Protein AF-A7I657-F1 (afdb_monomer_lite)

pLDDT: mean 75.42, std 20.78, range [32.53, 94.25]

Sequence (132 aa):
MRRIYLKYFDSAHLSSGENSYRYSHIVCPSIFMGMKTLAFQRDTAKNRVTVACAMGSVSVYSSCAYCRHCQAIKVGERFLPSPQIQALRNLRHQGAADETLMTAGMMFNALVRDGSAVECDDDTSQGFEKLY

Structure (mmCIF, N/CA/C/O backbone):
data_AF-A7I657-F1
#
_entry.id   AF-A7I657-F1
#
loop_
_atom_site.group_PDB
_atom_site.id
_atom_site.type_symbol
_atom_site.label_atom_id
_atom_site.label_alt_id
_atom_site.label_comp_id
_atom_site.label_asym_id
_atom_site.label_entity_id
_atom_site.label_seq_id
_atom_site.pdbx_PDB_ins_code
_atom_site.Cartn_x
_atom_site.Cartn_y
_atom_site.Cartn_z
_atom_site.occupancy
_atom_site.B_iso_or_equiv
_atom_site.auth_seq_id
_atom_site.auth_comp_id
_atom_site.auth_asym_id
_atom_site.auth_atom_id
_atom_site.pdbx_PDB_model_num
ATOM 1 N N . MET A 1 1 ? -47.206 -47.347 13.650 1.00 42.78 1 MET A N 1
ATOM 2 C CA . MET A 1 1 ? -45.849 -47.625 14.169 1.00 42.78 1 MET A CA 1
ATOM 3 C C . MET A 1 1 ? -45.313 -46.357 14.819 1.00 42.78 1 MET A C 1
ATOM 5 O O . MET A 1 1 ? -45.334 -45.313 14.186 1.00 42.78 1 MET A O 1
ATOM 9 N N . ARG A 1 2 ? -44.960 -46.433 16.107 1.00 38.53 2 ARG A N 1
ATOM 10 C CA . ARG A 1 2 ? -44.460 -45.334 16.950 1.00 38.53 2 ARG A CA 1
ATOM 11 C C . ARG A 1 2 ? -42.932 -45.266 16.860 1.00 38.53 2 ARG A C 1
ATOM 13 O O . ARG A 1 2 ? -42.303 -46.309 16.998 1.00 38.53 2 ARG A O 1
ATOM 20 N N . ARG A 1 3 ? -42.350 -44.066 16.787 1.00 42.06 3 ARG A N 1
ATOM 21 C CA . ARG A 1 3 ? -41.098 -43.741 17.493 1.00 42.06 3 ARG A CA 1
ATOM 22 C C . ARG A 1 3 ? -41.060 -42.247 17.822 1.00 42.06 3 ARG A C 1
ATOM 24 O O . ARG A 1 3 ? -41.074 -41.394 16.947 1.00 42.06 3 ARG A O 1
ATOM 31 N N . ILE A 1 4 ? -41.093 -42.008 19.125 1.00 46.38 4 ILE A N 1
ATOM 32 C CA . ILE A 1 4 ? -40.861 -40.775 19.880 1.00 46.38 4 ILE A CA 1
ATOM 33 C C . ILE A 1 4 ? -39.383 -40.799 20.287 1.00 46.38 4 ILE A C 1
ATOM 35 O O . ILE A 1 4 ? -38.946 -41.893 20.606 1.00 46.38 4 ILE A O 1
ATOM 39 N N . TYR A 1 5 ? -38.674 -39.663 20.320 1.00 42.72 5 TYR A N 1
ATOM 40 C CA . TYR A 1 5 ? -37.677 -39.239 21.338 1.00 42.72 5 TYR A CA 1
ATOM 41 C C . TYR A 1 5 ? -37.343 -37.760 21.026 1.00 42.72 5 TYR A C 1
ATOM 43 O O . TYR A 1 5 ? -36.925 -37.455 19.918 1.00 42.72 5 TYR A O 1
ATOM 51 N N . LEU A 1 6 ? -37.850 -36.784 21.785 1.00 41.28 6 LEU A N 1
ATOM 52 C CA . LEU A 1 6 ? -37.401 -36.246 23.084 1.00 41.28 6 LEU A CA 1
ATOM 53 C C . LEU A 1 6 ? -36.304 -35.168 22.976 1.00 41.28 6 LEU A C 1
ATOM 55 O O . LEU A 1 6 ? -35.221 -35.378 22.450 1.00 41.28 6 LEU A O 1
ATOM 59 N N . LYS A 1 7 ? -36.695 -34.011 23.520 1.00 39.44 7 LYS A N 1
ATOM 60 C CA . LYS A 1 7 ? -36.006 -32.747 23.789 1.00 39.44 7 LYS A CA 1
ATOM 61 C C . LYS A 1 7 ? -34.588 -32.898 24.354 1.00 39.44 7 LYS A C 1
ATOM 63 O O . LYS A 1 7 ? -34.385 -33.731 25.228 1.00 39.44 7 LYS A O 1
ATOM 68 N N . TYR A 1 8 ? -33.712 -31.950 24.021 1.00 39.59 8 TYR A N 1
ATOM 69 C CA . TYR A 1 8 ? -32.773 -31.393 24.998 1.00 39.59 8 TYR A CA 1
ATOM 70 C C . TYR A 1 8 ? -32.730 -29.868 24.867 1.00 39.59 8 TYR A C 1
ATOM 72 O O . TYR A 1 8 ? -32.376 -29.312 23.832 1.00 39.59 8 TYR A O 1
ATOM 80 N N . PHE A 1 9 ? -33.199 -29.233 25.933 1.00 37.44 9 PHE A N 1
ATOM 81 C CA . PHE A 1 9 ? -33.080 -27.824 26.266 1.00 37.44 9 PHE A CA 1
ATOM 82 C C . PHE A 1 9 ? -32.009 -27.823 27.354 1.00 37.44 9 PHE A C 1
ATOM 84 O O . PHE A 1 9 ? -32.196 -28.536 28.339 1.00 37.44 9 PHE A O 1
ATOM 91 N N . ASP A 1 10 ? -30.919 -27.081 27.198 1.00 37.94 10 ASP A N 1
ATOM 92 C CA . ASP A 1 10 ? -30.148 -26.689 28.370 1.00 37.94 10 ASP A CA 1
ATOM 93 C C . ASP A 1 10 ? -29.684 -25.246 28.244 1.00 37.94 10 ASP A C 1
ATOM 95 O O . ASP A 1 10 ? -29.274 -24.765 27.185 1.00 37.94 10 ASP A O 1
ATOM 99 N N . SER A 1 11 ? -29.878 -24.565 29.357 1.00 37.78 11 SER A N 1
ATOM 100 C CA . SER A 1 11 ? -29.778 -23.139 29.560 1.00 37.78 11 SER A CA 1
ATOM 101 C C . SER A 1 11 ? -28.401 -22.843 30.130 1.00 37.78 11 SER A C 1
ATOM 103 O O . SER A 1 11 ? -28.003 -23.446 31.119 1.00 37.78 11 SER A O 1
ATOM 105 N N . ALA A 1 12 ? -27.709 -21.840 29.601 1.00 41.59 12 ALA A N 1
ATOM 106 C CA . ALA A 1 12 ? -26.633 -21.184 30.334 1.00 41.59 12 ALA A CA 1
ATOM 107 C C . ALA A 1 12 ? -26.865 -19.674 30.288 1.00 41.59 12 ALA A C 1
ATOM 109 O O . ALA A 1 12 ? -26.375 -18.957 29.421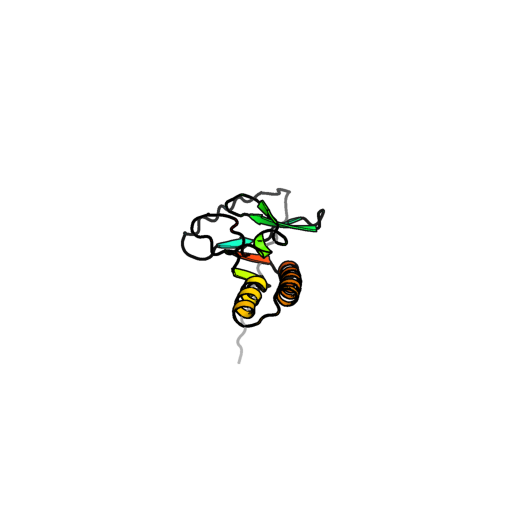 1.00 41.59 12 ALA A O 1
ATOM 110 N N . HIS A 1 13 ? 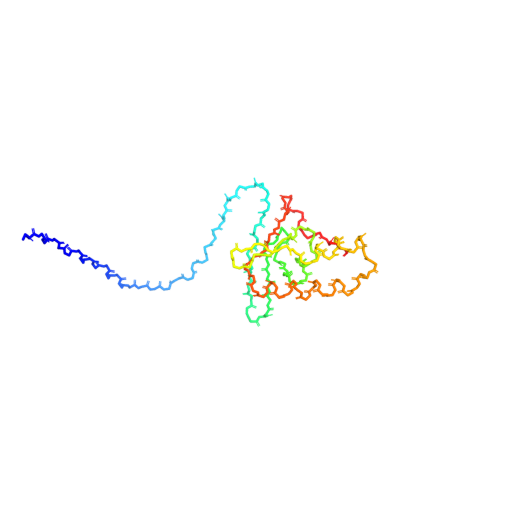-27.673 -19.212 31.240 1.00 35.91 13 HIS A N 1
ATOM 111 C CA . HIS A 1 13 ? -27.663 -17.835 31.706 1.00 35.91 13 HIS A CA 1
ATOM 112 C C . HIS A 1 13 ? -26.430 -17.681 32.604 1.00 35.91 13 HIS A C 1
ATOM 114 O O . HIS A 1 13 ? -26.372 -18.307 33.659 1.00 35.91 13 HIS A O 1
ATOM 120 N N . LEU A 1 14 ? -25.472 -16.837 32.223 1.00 38.41 14 LEU A N 1
ATOM 121 C CA . LEU A 1 14 ? -24.564 -16.205 33.178 1.00 38.41 14 LEU A CA 1
ATOM 122 C C . LEU A 1 14 ? -24.489 -14.714 32.841 1.00 38.41 14 LEU A C 1
ATOM 124 O O . LEU A 1 14 ? -23.737 -14.256 31.986 1.00 38.41 14 LEU A O 1
ATOM 128 N N . SER A 1 15 ? -25.366 -13.966 33.498 1.00 38.19 15 SER A N 1
ATOM 129 C CA . SER A 1 15 ? -25.232 -12.535 33.720 1.00 38.19 15 SER A CA 1
ATOM 130 C C . SER A 1 15 ? -24.104 -12.289 34.715 1.00 38.19 15 SER A C 1
ATOM 132 O O . SER A 1 15 ? -24.136 -12.916 35.768 1.00 38.19 15 SER A O 1
ATOM 134 N N . SER A 1 16 ? -23.203 -11.349 34.418 1.00 38.88 16 SER A N 1
ATOM 135 C CA . SER A 1 16 ? -22.758 -10.262 35.314 1.00 38.88 16 SER A CA 1
ATOM 136 C C . SER A 1 16 ? -21.306 -9.865 35.045 1.00 38.88 16 SER A C 1
ATOM 138 O O . SER A 1 16 ? -20.417 -10.705 35.124 1.00 38.88 16 SER A O 1
ATOM 140 N N . GLY A 1 17 ? -21.080 -8.561 34.880 1.00 32.53 17 GLY A N 1
ATOM 141 C CA . GLY A 1 17 ? -19.928 -7.923 35.514 1.00 32.53 17 GLY A CA 1
ATOM 142 C C . GLY A 1 17 ? -18.819 -7.406 34.597 1.00 32.53 17 GLY A C 1
ATOM 143 O O . GLY A 1 17 ? -17.948 -8.152 34.182 1.00 32.53 17 GLY A O 1
ATOM 144 N N . GLU A 1 18 ? -18.839 -6.085 34.404 1.00 37.69 18 GLU A N 1
ATOM 145 C CA . GLU A 1 18 ? -17.678 -5.194 34.567 1.00 37.69 18 GLU A CA 1
ATOM 146 C C . GLU A 1 18 ? -16.550 -5.184 33.511 1.00 37.69 18 GLU A C 1
ATOM 148 O O . GLU A 1 18 ? -15.693 -6.055 33.420 1.00 37.69 18 GLU A O 1
ATOM 153 N N . ASN A 1 19 ? -16.519 -4.066 32.770 1.00 40.50 19 ASN A N 1
ATOM 154 C CA . ASN A 1 19 ? -15.337 -3.270 32.418 1.00 40.50 19 ASN A CA 1
ATOM 155 C C . ASN A 1 19 ? -13.961 -3.948 32.528 1.00 40.50 19 ASN A C 1
ATOM 157 O O . ASN A 1 19 ? -13.375 -3.994 33.606 1.00 40.50 19 ASN A O 1
ATOM 161 N N . SER A 1 20 ? -13.321 -4.207 31.387 1.00 35.22 20 SER A N 1
ATOM 162 C CA . SER A 1 20 ? -11.919 -3.810 31.222 1.00 35.22 20 SER A CA 1
ATOM 163 C C . SER A 1 20 ? -11.512 -3.873 29.756 1.00 35.22 20 SER A C 1
ATOM 165 O O . SER A 1 20 ? -11.478 -4.940 29.146 1.00 35.22 20 SER A O 1
ATOM 167 N N . TYR A 1 21 ? -11.157 -2.716 29.204 1.00 43.03 21 TYR A N 1
ATOM 168 C CA . TYR A 1 21 ? -10.351 -2.591 27.998 1.00 43.03 21 TYR A CA 1
ATOM 169 C C . TYR A 1 21 ? -8.998 -3.276 28.238 1.00 43.03 21 TYR A C 1
ATOM 171 O O . TYR A 1 21 ? -8.017 -2.635 28.609 1.00 43.03 21 TYR A O 1
ATOM 179 N N . ARG A 1 22 ? -8.929 -4.597 28.059 1.00 37.34 22 ARG A N 1
ATOM 180 C CA . ARG A 1 22 ? -7.663 -5.327 28.066 1.00 37.34 22 ARG A CA 1
ATOM 181 C C . ARG A 1 22 ? -7.078 -5.326 26.668 1.00 37.34 22 ARG A C 1
ATOM 183 O O . ARG A 1 22 ? -7.351 -6.191 25.838 1.00 37.34 22 ARG A O 1
ATOM 190 N N . TYR A 1 23 ? -6.251 -4.304 26.480 1.00 46.62 23 TYR A N 1
ATOM 191 C CA . TYR A 1 23 ? -5.077 -4.249 25.623 1.00 46.62 23 TYR A CA 1
ATOM 192 C C . TYR A 1 23 ? -4.395 -5.625 25.574 1.00 46.62 23 TYR A C 1
ATOM 194 O O . TYR A 1 23 ? -3.536 -5.965 26.386 1.00 46.62 23 TYR A O 1
ATOM 202 N N . SER A 1 24 ? -4.856 -6.469 24.658 1.00 41.72 24 SER A N 1
ATOM 203 C CA . SER A 1 24 ? -4.285 -7.786 24.447 1.00 41.72 24 SER A CA 1
ATOM 204 C C . SER A 1 24 ? -3.119 -7.583 23.497 1.00 41.72 24 SER A C 1
ATOM 206 O O . SER A 1 24 ? -3.279 -7.589 22.279 1.00 41.72 24 SER A O 1
ATOM 208 N N . HIS A 1 25 ? -1.941 -7.362 24.083 1.00 41.00 25 HIS A N 1
ATOM 209 C CA . HIS A 1 25 ? -0.663 -7.698 23.470 1.00 41.00 25 HIS A CA 1
ATOM 210 C C . HIS A 1 25 ? -0.664 -9.196 23.140 1.00 41.00 25 HIS A C 1
ATOM 212 O O . HIS A 1 25 ? -0.036 -10.006 23.814 1.00 41.00 25 HIS A O 1
ATOM 218 N N . ILE A 1 26 ? -1.385 -9.577 22.090 1.00 46.12 26 ILE A N 1
ATOM 219 C CA . ILE A 1 26 ? -1.123 -10.815 21.376 1.00 46.12 26 ILE A CA 1
ATOM 220 C C . ILE A 1 26 ? 0.050 -10.465 20.472 1.00 46.12 26 ILE A C 1
ATOM 222 O O . ILE A 1 26 ? -0.098 -10.093 19.309 1.00 46.12 26 ILE A O 1
ATOM 226 N N . VAL A 1 27 ? 1.240 -10.513 21.068 1.00 46.19 27 VAL A N 1
ATOM 227 C CA . VAL A 1 27 ? 2.462 -10.788 20.325 1.00 46.19 27 VAL A CA 1
ATOM 228 C C . VAL A 1 27 ? 2.202 -12.141 19.683 1.00 46.19 27 VAL A C 1
ATOM 230 O O . VAL A 1 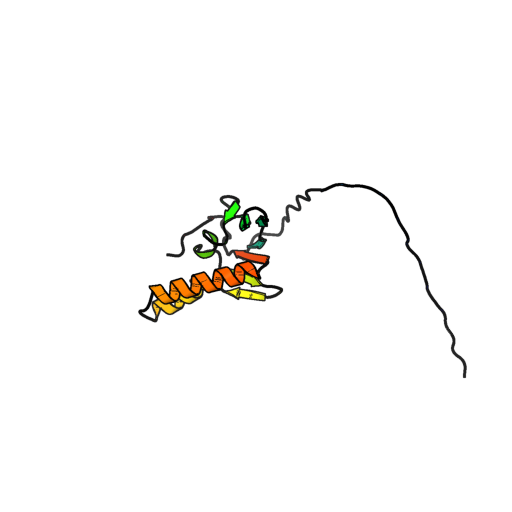27 ? 2.282 -13.161 20.353 1.00 46.19 27 VAL A O 1
ATOM 233 N N . CYS A 1 28 ? 1.757 -12.134 18.430 1.00 39.72 28 CYS A N 1
ATOM 234 C CA . CYS A 1 28 ? 1.605 -13.335 17.632 1.00 39.72 28 CYS A CA 1
ATOM 235 C C . CYS A 1 28 ? 3.030 -13.759 17.248 1.00 39.72 28 CYS A C 1
ATOM 237 O O . CYS A 1 28 ? 3.615 -13.128 16.363 1.00 39.72 28 CYS A O 1
ATOM 239 N N . PRO A 1 29 ? 3.646 -14.757 17.909 1.00 49.22 29 PRO A N 1
ATOM 240 C CA . PRO A 1 29 ? 4.973 -15.222 17.559 1.00 49.22 29 PRO A CA 1
ATOM 241 C C . PRO A 1 29 ? 4.767 -16.305 16.499 1.00 49.22 29 PRO A C 1
ATOM 243 O O . PRO A 1 29 ? 4.951 -17.490 16.751 1.00 49.22 29 PRO A O 1
ATOM 246 N N . SER A 1 30 ? 4.281 -15.899 15.329 1.00 44.84 30 SER A N 1
ATOM 247 C CA . SER A 1 30 ? 4.077 -16.797 14.195 1.00 44.84 30 SER A CA 1
ATOM 248 C C . SER A 1 30 ? 5.209 -16.564 13.206 1.00 44.84 30 SER A C 1
ATOM 250 O O . SER A 1 30 ? 5.116 -15.711 12.335 1.00 44.84 30 SER A O 1
ATOM 252 N N . ILE A 1 31 ? 6.315 -17.264 13.456 1.00 44.78 31 ILE A N 1
ATOM 253 C CA . ILE A 1 31 ? 7.137 -17.956 12.457 1.00 44.78 31 ILE A CA 1
ATOM 254 C C . ILE A 1 31 ? 7.422 -17.141 11.177 1.00 44.78 31 ILE A C 1
ATOM 256 O O . ILE A 1 31 ? 6.631 -17.081 10.242 1.00 44.78 31 ILE A O 1
ATOM 260 N N . PHE A 1 32 ? 8.622 -16.558 11.156 1.00 51.72 32 PHE A N 1
ATOM 261 C CA . PHE A 1 32 ? 9.338 -16.078 9.974 1.00 51.72 32 PHE A CA 1
ATOM 262 C C . PHE A 1 32 ? 9.322 -17.125 8.844 1.00 51.72 32 PHE A C 1
ATOM 264 O O . PHE A 1 32 ? 9.861 -18.212 9.038 1.00 51.72 32 PHE A O 1
ATOM 271 N N . MET A 1 33 ? 8.725 -16.785 7.698 1.00 49.03 33 MET A N 1
ATOM 272 C CA . MET A 1 33 ? 9.293 -16.785 6.333 1.00 49.03 33 MET A CA 1
ATOM 273 C C . MET A 1 33 ? 8.142 -16.526 5.340 1.00 49.03 33 MET A C 1
ATOM 275 O O . MET A 1 33 ? 7.253 -17.365 5.218 1.00 49.03 33 MET A O 1
ATOM 279 N N . GLY A 1 34 ? 8.165 -15.394 4.628 1.00 58.16 34 GLY A N 1
ATOM 280 C CA . GLY A 1 34 ? 7.226 -15.079 3.550 1.00 58.16 34 GLY A CA 1
ATOM 281 C C . GLY A 1 34 ? 5.970 -14.333 4.007 1.00 58.16 34 GLY A C 1
ATOM 282 O O . GLY A 1 34 ? 5.147 -14.856 4.752 1.00 58.16 34 GLY A O 1
ATOM 283 N N . MET A 1 35 ? 5.820 -13.106 3.507 1.00 63.03 35 MET A N 1
ATOM 284 C CA . MET A 1 35 ? 4.603 -12.281 3.512 1.00 63.03 35 MET A CA 1
ATOM 285 C C . MET A 1 35 ? 3.914 -12.058 4.875 1.00 63.03 35 MET A C 1
ATOM 287 O O . MET A 1 35 ? 3.022 -12.783 5.316 1.00 63.03 35 MET A O 1
ATOM 291 N N . LYS A 1 36 ? 4.246 -10.937 5.524 1.00 80.06 36 LYS A N 1
ATOM 292 C CA . LYS A 1 36 ? 3.558 -10.441 6.723 1.00 80.06 36 LYS A CA 1
ATOM 293 C C . LYS A 1 36 ? 2.287 -9.691 6.333 1.00 80.06 36 LYS A C 1
ATOM 295 O O . LYS A 1 36 ? 2.332 -8.676 5.642 1.00 80.06 36 LYS A O 1
ATOM 300 N N . THR A 1 37 ? 1.142 -10.136 6.845 1.00 88.88 37 THR A N 1
ATOM 301 C CA . THR A 1 37 ? -0.107 -9.366 6.752 1.00 88.88 37 THR A CA 1
ATOM 302 C C . THR A 1 37 ? -0.147 -8.310 7.858 1.00 88.88 37 THR A C 1
ATOM 304 O O . THR A 1 37 ? -0.243 -8.637 9.040 1.00 88.88 37 THR A O 1
ATOM 307 N N . LEU A 1 38 ? -0.086 -7.032 7.484 1.00 90.69 38 LEU A N 1
ATOM 308 C CA . LEU A 1 38 ? -0.124 -5.893 8.398 1.00 90.69 38 LEU A CA 1
ATOM 309 C C . LEU A 1 38 ? -1.555 -5.349 8.495 1.00 90.69 38 LEU A C 1
ATOM 311 O O . LEU A 1 38 ? -2.088 -4.790 7.535 1.00 90.69 38 LEU A O 1
ATOM 315 N N . ALA A 1 39 ? -2.184 -5.506 9.660 1.00 91.31 39 ALA A N 1
ATOM 316 C CA . ALA A 1 39 ? -3.551 -5.045 9.896 1.00 91.31 39 ALA A CA 1
ATOM 317 C C . ALA A 1 39 ? -3.654 -3.511 9.918 1.00 91.31 39 ALA A C 1
ATOM 319 O O . ALA A 1 39 ? -2.794 -2.819 10.471 1.00 91.31 39 ALA A O 1
ATOM 320 N N . PHE A 1 40 ?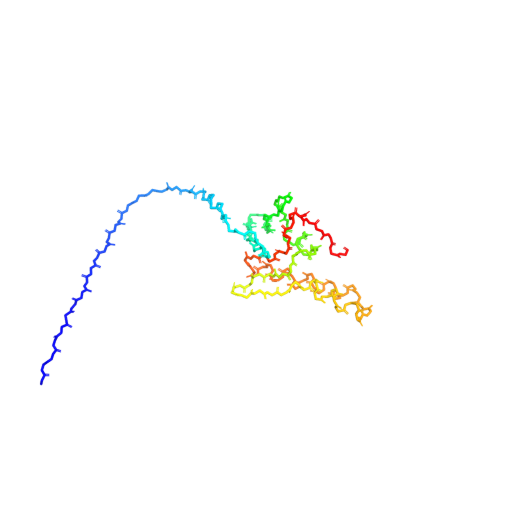 -4.738 -2.980 9.351 1.00 93.06 40 PHE A N 1
ATOM 321 C CA . PHE A 1 40 ? -5.018 -1.549 9.350 1.00 93.06 40 PHE A CA 1
ATOM 322 C C . PHE A 1 40 ? -5.474 -1.069 10.724 1.00 93.06 40 PHE A C 1
ATOM 324 O O . PHE A 1 40 ? -6.478 -1.516 11.272 1.00 93.06 40 PHE A O 1
ATOM 331 N N . GLN A 1 41 ? -4.765 -0.076 11.243 1.00 92.44 41 GLN A N 1
ATOM 332 C CA . GLN A 1 41 ? -5.175 0.722 12.385 1.00 92.44 41 GLN A CA 1
ATOM 333 C C . GLN A 1 41 ? -5.873 1.971 11.852 1.00 92.44 41 GLN A C 1
ATOM 335 O O . GLN A 1 41 ? -5.246 2.836 11.240 1.00 92.44 41 GLN A O 1
ATOM 340 N N . ARG A 1 42 ? -7.191 2.041 12.036 1.00 90.56 42 ARG A N 1
ATOM 341 C CA . ARG A 1 42 ? -8.002 3.180 11.600 1.00 90.56 42 ARG A CA 1
ATOM 342 C C . ARG A 1 42 ? -8.214 4.127 12.771 1.00 90.56 42 ARG A C 1
ATOM 344 O O . ARG A 1 42 ? -8.814 3.749 13.771 1.00 90.56 42 ARG A O 1
ATOM 351 N N . ASP A 1 43 ? -7.754 5.358 12.618 1.00 88.31 43 ASP A N 1
ATOM 352 C CA . ASP A 1 43 ? -8.118 6.473 13.482 1.00 88.31 43 ASP A CA 1
ATOM 353 C C . ASP A 1 43 ? -9.269 7.228 12.808 1.00 88.31 43 ASP A C 1
ATOM 355 O O . ASP A 1 43 ? -9.067 7.987 11.853 1.00 88.31 43 ASP A O 1
ATOM 359 N N . THR A 1 44 ? -10.493 6.981 13.277 1.00 83.38 44 THR A N 1
ATOM 360 C CA . THR A 1 44 ? -11.711 7.611 12.749 1.00 83.38 44 THR A CA 1
ATOM 361 C C . THR A 1 44 ? -11.795 9.097 13.082 1.00 83.38 44 THR A C 1
ATOM 363 O O . THR A 1 44 ? -12.424 9.837 12.333 1.00 83.38 44 THR A O 1
ATOM 366 N N . ALA A 1 45 ? -11.142 9.559 14.154 1.00 85.19 45 ALA A N 1
ATOM 367 C CA . ALA A 1 45 ? -11.135 10.972 14.526 1.00 85.19 45 ALA A CA 1
ATOM 368 C C . ALA A 1 45 ? -10.252 11.798 13.581 1.00 85.19 45 ALA A C 1
ATOM 370 O O . ALA A 1 45 ? -10.560 12.951 13.289 1.00 85.19 45 ALA A O 1
ATOM 371 N N . LYS A 1 46 ? -9.165 11.201 13.080 1.00 83.62 46 LYS A N 1
ATOM 372 C CA . LYS A 1 46 ? -8.202 11.861 12.180 1.00 83.62 46 LYS A CA 1
ATOM 373 C C . LYS A 1 46 ? -8.300 11.407 10.724 1.00 83.62 46 LYS A C 1
ATOM 375 O O . LYS A 1 46 ? -7.465 11.808 9.917 1.00 83.62 46 LYS A O 1
ATOM 380 N N . ASN A 1 47 ? -9.278 10.557 10.397 1.00 83.69 47 ASN A N 1
ATOM 381 C CA . ASN A 1 47 ? -9.434 9.914 9.088 1.00 83.69 47 ASN A CA 1
ATOM 382 C C . ASN A 1 47 ? -8.111 9.318 8.558 1.00 83.69 47 ASN A C 1
ATOM 384 O O . ASN A 1 47 ? -7.764 9.442 7.381 1.00 83.69 47 ASN A O 1
ATOM 388 N N . ARG A 1 48 ? -7.329 8.709 9.455 1.00 88.38 48 ARG A N 1
ATOM 389 C CA . ARG A 1 48 ? -5.990 8.195 9.156 1.00 88.38 48 ARG A CA 1
ATOM 390 C C . ARG A 1 48 ? -5.999 6.678 9.235 1.00 88.38 48 ARG A C 1
ATOM 392 O O . ARG A 1 48 ? -6.570 6.100 10.154 1.00 88.38 48 ARG A O 1
ATOM 399 N N . VAL A 1 49 ? -5.330 6.038 8.283 1.00 92.50 49 VAL A N 1
ATOM 400 C CA . VAL A 1 49 ? -5.109 4.591 8.295 1.00 92.50 49 VAL A CA 1
ATOM 401 C C . VAL A 1 49 ? -3.612 4.345 8.394 1.00 92.50 49 VAL A C 1
ATOM 403 O O . VAL A 1 49 ? -2.846 4.830 7.557 1.00 92.50 49 VAL A O 1
ATOM 406 N N . THR A 1 50 ? -3.193 3.629 9.431 1.00 92.94 50 THR A N 1
ATOM 407 C CA . THR A 1 50 ? -1.793 3.286 9.680 1.00 92.94 50 THR A CA 1
ATOM 408 C C . THR A 1 50 ? -1.579 1.787 9.783 1.00 92.94 50 THR A C 1
ATOM 410 O O . THR A 1 50 ? -2.508 1.036 10.063 1.00 92.94 50 THR A O 1
ATOM 413 N N . VAL A 1 51 ? -0.343 1.348 9.574 1.00 91.25 51 VAL A N 1
ATOM 414 C CA . VAL A 1 51 ? 0.095 -0.034 9.804 1.00 91.25 51 VAL A CA 1
ATOM 415 C C . VAL A 1 51 ? 1.378 -0.045 10.616 1.00 91.25 51 VAL A C 1
ATOM 417 O O . VAL A 1 51 ? 2.185 0.883 10.528 1.00 91.25 51 VAL A O 1
ATOM 420 N N . ALA A 1 52 ? 1.578 -1.108 11.391 1.00 88.81 52 ALA A N 1
ATOM 421 C CA . ALA A 1 52 ? 2.849 -1.360 12.053 1.00 88.81 52 ALA A CA 1
ATOM 422 C C . ALA A 1 52 ? 3.862 -1.876 11.020 1.00 88.81 52 ALA A C 1
ATOM 424 O O . ALA A 1 52 ? 3.698 -2.965 10.480 1.00 88.81 52 ALA A O 1
ATOM 425 N N . CYS A 1 53 ? 4.890 -1.083 10.738 1.00 85.75 53 CYS A N 1
ATOM 426 C CA . CYS A 1 53 ? 6.019 -1.433 9.881 1.00 85.75 53 CYS A CA 1
ATOM 427 C C . CYS A 1 53 ? 7.295 -1.555 10.734 1.00 85.75 53 CYS A C 1
ATOM 429 O O . CYS A 1 53 ? 7.311 -1.126 11.889 1.00 85.75 53 CYS A O 1
ATOM 431 N N . ALA A 1 54 ? 8.382 -2.097 10.176 1.00 84.50 54 ALA A N 1
ATOM 432 C CA . ALA A 1 54 ? 9.661 -2.243 10.881 1.00 84.50 54 ALA A CA 1
ATOM 433 C C . ALA A 1 54 ? 10.207 -0.906 11.429 1.00 84.50 54 ALA A C 1
ATOM 435 O O . ALA A 1 54 ? 10.807 -0.870 12.497 1.00 84.50 54 ALA A O 1
ATOM 436 N N . MET A 1 55 ? 9.929 0.207 10.741 1.00 80.81 55 MET A N 1
ATOM 437 C CA . MET A 1 55 ? 10.305 1.565 11.169 1.00 80.81 55 MET A CA 1
ATOM 438 C C . MET A 1 55 ? 9.307 2.241 12.127 1.00 80.81 55 MET A C 1
ATOM 440 O O . MET A 1 55 ? 9.508 3.390 12.514 1.00 80.81 55 MET A O 1
ATOM 444 N N . GLY A 1 56 ? 8.216 1.563 12.488 1.00 85.62 56 GLY A N 1
ATOM 445 C CA . GLY A 1 56 ? 7.142 2.096 13.325 1.00 85.62 56 GLY A CA 1
ATOM 446 C C . GLY A 1 56 ? 5.802 2.213 12.596 1.00 85.62 56 GLY A C 1
ATOM 447 O O . GLY A 1 56 ? 5.556 1.556 11.584 1.00 85.62 56 GLY A O 1
ATOM 448 N N . SER A 1 57 ? 4.899 3.035 13.134 1.00 86.38 57 SER A N 1
ATOM 449 C CA . SER A 1 57 ? 3.557 3.220 12.568 1.00 86.38 57 SER A CA 1
ATOM 450 C C . SER A 1 57 ? 3.594 4.148 11.352 1.00 86.38 57 SER A C 1
ATOM 452 O O . SER A 1 57 ? 3.863 5.346 11.476 1.00 86.38 57 SER A O 1
ATOM 454 N N . VAL A 1 58 ? 3.313 3.602 10.168 1.00 90.56 58 VAL A N 1
ATOM 455 C CA . VAL A 1 58 ? 3.366 4.327 8.887 1.00 90.56 58 VAL A CA 1
ATOM 456 C C . VAL A 1 58 ? 1.977 4.493 8.285 1.00 90.56 58 VAL A C 1
ATOM 458 O O . VAL A 1 58 ? 1.069 3.710 8.551 1.00 90.56 58 VAL A O 1
ATOM 461 N N . SER A 1 59 ? 1.794 5.539 7.480 1.00 92.19 59 SER A N 1
ATOM 462 C CA . SER A 1 59 ? 0.525 5.820 6.800 1.00 92.19 59 SER A CA 1
ATOM 463 C C . SER A 1 59 ? 0.328 4.892 5.604 1.00 92.19 59 SER A C 1
ATOM 465 O O . SER A 1 59 ? 1.207 4.780 4.749 1.00 92.19 59 SER A O 1
ATOM 467 N N . VAL A 1 60 ? -0.845 4.272 5.495 1.00 92.69 60 VAL A N 1
ATOM 468 C CA . VAL A 1 60 ? -1.140 3.370 4.373 1.00 92.69 60 VAL A CA 1
ATOM 469 C C . VAL A 1 60 ? -1.233 4.145 3.058 1.00 92.69 60 VAL A C 1
ATOM 471 O O . VAL A 1 60 ? -0.614 3.757 2.071 1.00 92.69 60 VAL A O 1
ATOM 474 N N . TYR A 1 61 ? -1.937 5.279 3.055 1.00 91.56 61 TYR A N 1
ATOM 475 C CA . TYR A 1 61 ? -2.191 6.068 1.844 1.00 91.56 61 TYR A CA 1
ATOM 476 C C . TYR A 1 61 ? -0.938 6.709 1.237 1.00 91.56 61 TYR A C 1
ATOM 478 O O . TYR A 1 61 ? -0.888 6.920 0.032 1.00 91.56 61 TYR A O 1
ATOM 486 N N . SER A 1 62 ? 0.060 7.048 2.057 1.00 87.94 62 SER A N 1
ATOM 487 C CA . SER A 1 62 ? 1.237 7.803 1.604 1.00 87.94 62 SER A CA 1
ATOM 488 C C . SER A 1 62 ? 2.544 7.026 1.686 1.00 87.94 62 SER A C 1
ATOM 490 O O . SER A 1 62 ? 3.484 7.381 0.990 1.00 87.94 62 SER A O 1
ATOM 492 N N . SER A 1 63 ? 2.645 6.007 2.541 1.00 90.25 63 SER A N 1
ATOM 493 C CA . SER A 1 63 ? 3.862 5.198 2.667 1.00 90.25 63 SER A CA 1
ATOM 494 C C . SER A 1 63 ? 3.657 3.839 2.009 1.00 90.25 63 SER A C 1
ATOM 496 O O . SER A 1 63 ? 4.358 3.522 1.056 1.00 90.25 63 SER A O 1
ATOM 498 N N . CYS A 1 64 ? 2.658 3.054 2.427 1.00 89.19 64 CYS A N 1
ATOM 499 C CA . CYS A 1 64 ? 2.433 1.725 1.837 1.00 89.19 64 CYS A CA 1
ATOM 500 C C . CYS A 1 64 ? 2.080 1.781 0.346 1.00 89.19 64 CYS A C 1
ATOM 502 O O . CYS A 1 64 ? 2.540 0.928 -0.405 1.00 89.19 64 CYS A O 1
ATOM 504 N N . ALA A 1 65 ? 1.339 2.806 -0.087 1.00 88.19 65 ALA A N 1
ATOM 505 C CA . ALA A 1 65 ? 1.014 3.046 -1.496 1.00 88.19 65 ALA A CA 1
ATOM 506 C C . ALA A 1 65 ? 2.246 3.091 -2.418 1.00 88.19 65 ALA A C 1
ATOM 508 O O . ALA A 1 65 ? 2.161 2.712 -3.583 1.00 88.19 65 ALA A O 1
ATOM 509 N N . TYR A 1 66 ? 3.388 3.542 -1.897 1.00 89.38 66 TYR A N 1
ATOM 510 C CA . TYR A 1 66 ? 4.623 3.732 -2.658 1.00 89.38 66 TYR A CA 1
ATOM 511 C C . TYR A 1 66 ? 5.775 2.891 -2.106 1.00 89.38 66 TYR A C 1
ATOM 513 O O . TYR A 1 66 ? 6.937 3.221 -2.331 1.00 89.38 66 TYR A O 1
ATOM 521 N N . CYS A 1 67 ? 5.464 1.824 -1.369 1.00 91.38 67 CYS A N 1
ATOM 522 C CA . CYS A 1 67 ? 6.448 0.894 -0.833 1.00 91.38 67 CYS A CA 1
ATOM 523 C C . CYS A 1 67 ? 6.613 -0.308 -1.771 1.00 91.38 67 CYS A C 1
ATOM 525 O O . CYS A 1 67 ? 5.616 -0.890 -2.197 1.00 91.38 67 CYS A O 1
ATOM 527 N N . ARG A 1 68 ? 7.851 -0.733 -2.049 1.00 88.94 68 ARG A N 1
ATOM 528 C CA . ARG A 1 68 ? 8.132 -1.934 -2.864 1.00 88.94 68 ARG A CA 1
ATOM 529 C C . ARG A 1 68 ? 7.671 -3.232 -2.226 1.00 88.94 68 ARG A C 1
ATOM 531 O O . ARG A 1 68 ? 7.307 -4.159 -2.940 1.00 88.94 68 ARG A O 1
ATOM 538 N N . HIS A 1 69 ? 7.676 -3.290 -0.899 1.00 90.00 69 HIS A N 1
ATOM 539 C CA . HIS A 1 69 ? 7.329 -4.501 -0.164 1.00 90.00 69 HIS A CA 1
ATOM 540 C C . HIS A 1 69 ? 5.816 -4.693 -0.012 1.00 90.00 69 HIS A C 1
ATOM 542 O O . HIS A 1 69 ? 5.377 -5.798 0.276 1.00 90.00 69 HIS A O 1
ATOM 548 N N . CYS A 1 70 ? 4.998 -3.651 -0.194 1.00 90.69 70 CYS A N 1
ATOM 549 C CA . CYS A 1 70 ? 3.541 -3.752 -0.070 1.00 90.69 70 CYS A CA 1
ATOM 550 C C . CYS A 1 70 ? 2.932 -4.315 -1.365 1.00 90.69 70 CYS A C 1
ATOM 552 O O . CYS A 1 70 ? 2.668 -3.570 -2.310 1.00 90.69 70 CYS A O 1
ATOM 554 N N . GLN A 1 71 ? 2.713 -5.632 -1.405 1.00 90.75 71 GLN A N 1
ATOM 555 C CA . GLN A 1 71 ? 2.349 -6.357 -2.627 1.00 90.75 71 GLN A CA 1
ATOM 556 C C . GLN A 1 71 ? 0.845 -6.373 -2.906 1.00 90.75 71 GLN A C 1
ATOM 558 O O . GLN A 1 71 ? 0.437 -6.275 -4.066 1.00 90.75 71 GLN A O 1
ATOM 563 N N . ALA A 1 72 ? 0.010 -6.477 -1.871 1.00 91.50 72 ALA A N 1
ATOM 564 C CA . ALA A 1 72 ? -1.437 -6.604 -2.026 1.00 91.50 72 ALA A CA 1
ATOM 565 C C . ALA A 1 72 ? -2.213 -5.996 -0.852 1.00 91.50 72 ALA A C 1
ATOM 567 O O . ALA A 1 72 ? -1.678 -5.785 0.232 1.00 91.50 72 ALA A O 1
ATOM 568 N N . ILE A 1 73 ? -3.501 -5.727 -1.058 1.00 93.31 73 ILE A N 1
ATOM 569 C CA . ILE A 1 73 ? -4.440 -5.289 -0.020 1.00 93.31 73 ILE A CA 1
ATOM 570 C C . ILE A 1 73 ? -5.455 -6.402 0.223 1.00 93.31 73 ILE A C 1
ATOM 572 O O . ILE A 1 73 ? -6.050 -6.923 -0.720 1.00 93.31 73 ILE A O 1
ATOM 576 N N . LYS A 1 74 ? -5.701 -6.730 1.492 1.00 94.25 74 LYS A N 1
ATOM 577 C CA . LYS A 1 74 ? -6.774 -7.639 1.896 1.00 94.25 74 LYS A CA 1
ATOM 578 C C . LYS A 1 74 ? -8.111 -6.899 1.893 1.00 94.25 74 LYS A C 1
ATOM 580 O O . LYS A 1 74 ? -8.324 -6.022 2.729 1.00 94.25 74 LYS A O 1
ATOM 585 N N . VAL A 1 75 ? -9.014 -7.274 0.991 1.00 92.94 75 VAL A N 1
ATOM 586 C CA . VAL A 1 75 ? -10.393 -6.771 0.896 1.00 92.94 75 VAL A CA 1
ATOM 587 C C . VAL A 1 75 ? -11.353 -7.937 1.120 1.00 92.94 75 VAL A C 1
ATOM 589 O O . VAL A 1 75 ? -11.440 -8.861 0.307 1.00 92.94 75 VAL A O 1
ATOM 592 N N . GLY A 1 76 ? -12.046 -7.925 2.261 1.00 89.62 76 GLY A N 1
ATOM 593 C CA . GLY A 1 76 ? -12.789 -9.092 2.744 1.00 89.62 76 GLY A CA 1
ATOM 594 C C . GLY A 1 76 ? -11.860 -10.297 2.930 1.00 89.62 76 GLY A C 1
ATOM 595 O O . GLY A 1 76 ? -10.894 -10.226 3.688 1.00 89.62 76 GLY A O 1
ATOM 596 N N . GLU A 1 77 ? -12.126 -11.377 2.193 1.00 87.81 77 GLU A N 1
ATOM 597 C CA . GLU A 1 77 ? -11.323 -12.612 2.196 1.00 87.81 77 GLU A CA 1
ATOM 598 C C . GLU A 1 77 ? -10.304 -12.700 1.043 1.00 87.81 77 GLU A C 1
ATOM 600 O O . GLU A 1 77 ? -9.618 -13.709 0.899 1.00 87.81 77 GLU A O 1
ATOM 605 N N . ARG A 1 78 ? -10.197 -11.673 0.188 1.00 91.00 78 ARG A N 1
ATOM 606 C CA . ARG A 1 78 ? -9.328 -11.697 -1.003 1.00 91.00 78 ARG A CA 1
ATOM 607 C C . ARG A 1 78 ? -8.139 -10.756 -0.852 1.00 91.00 78 ARG A C 1
ATOM 609 O O . ARG A 1 78 ? -8.289 -9.659 -0.324 1.00 91.00 78 ARG A O 1
ATOM 616 N N . PHE A 1 79 ? -6.991 -11.154 -1.396 1.00 90.94 79 PHE A N 1
ATOM 617 C CA . PHE A 1 79 ? -5.837 -10.277 -1.590 1.00 90.94 79 PHE A CA 1
ATOM 618 C C . PHE A 1 79 ? -5.854 -9.729 -3.012 1.00 90.94 79 PHE A C 1
ATOM 620 O O . PHE A 1 79 ? -5.840 -10.482 -3.986 1.00 90.94 79 PHE A O 1
ATOM 627 N N . LEU A 1 80 ? -5.939 -8.408 -3.127 1.00 91.94 80 LEU A N 1
ATOM 628 C CA . LEU A 1 80 ? -5.928 -7.703 -4.399 1.00 91.94 80 LEU A CA 1
ATOM 629 C C . LEU A 1 80 ? -4.549 -7.076 -4.613 1.00 91.94 80 LEU A C 1
ATOM 631 O O . LEU A 1 80 ? -4.098 -6.328 -3.743 1.00 91.94 80 LEU A O 1
ATOM 635 N N . PRO A 1 81 ? -3.875 -7.355 -5.740 1.00 91.31 81 PRO A N 1
ATOM 636 C CA . PRO A 1 81 ? -2.535 -6.842 -5.991 1.00 91.31 81 PRO A CA 1
ATOM 637 C C . PRO A 1 81 ? -2.516 -5.314 -6.010 1.00 91.31 81 PRO A C 1
ATOM 639 O O . PRO A 1 81 ? -3.434 -4.676 -6.529 1.00 91.31 81 PRO A O 1
ATOM 642 N N . SER A 1 82 ? -1.434 -4.734 -5.491 1.00 90.44 82 SER A N 1
ATOM 643 C CA . SER A 1 82 ? -1.198 -3.292 -5.457 1.00 90.44 82 SER A CA 1
ATOM 644 C C . SER A 1 82 ? -1.346 -2.689 -6.864 1.00 90.44 82 SER A C 1
ATOM 646 O O . SER A 1 82 ? -0.586 -3.058 -7.773 1.00 90.44 82 SER A O 1
ATOM 648 N N . PRO A 1 83 ? -2.312 -1.773 -7.086 1.00 90.81 83 PRO A N 1
ATOM 649 C CA . PRO A 1 83 ? -2.479 -1.100 -8.370 1.00 90.81 83 PRO A CA 1
ATOM 650 C C . PRO A 1 83 ? -1.211 -0.375 -8.827 1.00 90.81 83 PRO A C 1
ATOM 652 O O . PRO A 1 83 ? -0.938 -0.332 -10.021 1.00 90.81 83 PRO A O 1
ATOM 655 N N . GLN A 1 84 ? -0.396 0.136 -7.900 1.00 89.38 84 GLN A N 1
ATOM 656 C CA . GLN A 1 84 ? 0.861 0.822 -8.206 1.00 89.38 84 GLN A CA 1
ATOM 657 C C . GLN A 1 84 ? 1.902 -0.127 -8.797 1.00 89.38 84 GLN A C 1
ATOM 659 O O . GLN A 1 84 ? 2.585 0.222 -9.759 1.00 89.38 84 GLN A O 1
ATOM 664 N N . ILE A 1 85 ? 2.003 -1.348 -8.267 1.00 87.69 85 ILE A N 1
ATOM 665 C CA . ILE A 1 85 ? 2.917 -2.365 -8.801 1.00 87.69 85 ILE A CA 1
ATOM 666 C C . ILE A 1 85 ? 2.454 -2.815 -10.189 1.00 87.69 85 ILE A C 1
ATOM 668 O O . ILE A 1 85 ? 3.275 -2.979 -11.092 1.00 87.69 85 ILE A O 1
ATOM 672 N N . GLN A 1 86 ? 1.143 -2.975 -10.386 1.00 88.56 86 GLN A N 1
ATOM 673 C CA . GLN A 1 86 ? 0.576 -3.301 -11.697 1.00 88.56 86 GLN A CA 1
ATOM 674 C C . GLN A 1 86 ? 0.806 -2.180 -12.715 1.00 88.56 86 GLN A C 1
ATOM 676 O O . GLN A 1 86 ? 1.275 -2.448 -13.819 1.00 88.56 86 GLN A O 1
ATOM 681 N N . ALA A 1 87 ? 0.555 -0.928 -12.332 1.00 88.44 87 ALA A N 1
ATOM 682 C CA . ALA A 1 87 ? 0.833 0.238 -13.158 1.00 88.44 87 ALA A CA 1
ATOM 683 C C . ALA A 1 87 ? 2.304 0.289 -13.568 1.00 88.44 87 ALA A C 1
ATOM 685 O O . ALA A 1 87 ? 2.599 0.382 -14.754 1.00 88.44 87 ALA A O 1
ATOM 686 N N . LEU A 1 88 ? 3.236 0.121 -12.625 1.00 85.81 88 LEU A N 1
ATOM 687 C CA . LEU A 1 88 ? 4.666 0.129 -12.931 1.00 85.81 88 LEU A CA 1
ATOM 688 C C . LEU A 1 88 ? 5.065 -0.985 -13.914 1.00 85.81 88 LEU A C 1
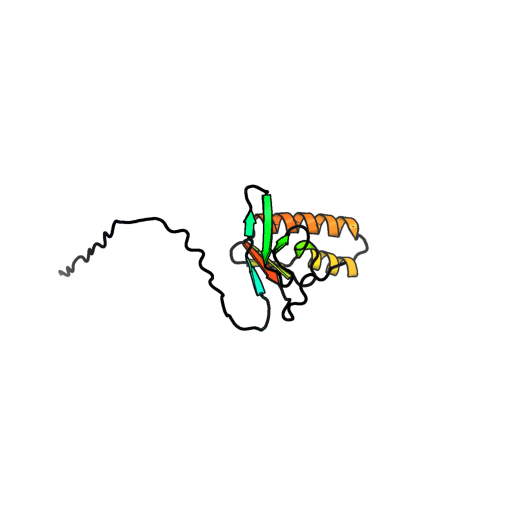ATOM 690 O O . LEU A 1 88 ? 5.887 -0.759 -14.803 1.00 85.81 88 LEU A O 1
ATOM 694 N N . ARG A 1 89 ? 4.474 -2.182 -13.788 1.00 84.06 89 ARG A N 1
ATOM 695 C CA . ARG A 1 89 ? 4.674 -3.276 -14.754 1.00 84.06 89 ARG A CA 1
ATOM 696 C C . ARG A 1 89 ? 4.154 -2.896 -16.141 1.00 84.06 89 ARG A C 1
ATOM 698 O O . ARG A 1 89 ? 4.853 -3.133 -17.120 1.00 84.06 89 ARG A O 1
ATOM 705 N N . ASN A 1 90 ? 2.990 -2.255 -16.223 1.00 81.44 90 ASN A N 1
ATOM 706 C CA . ASN A 1 90 ? 2.397 -1.815 -17.488 1.00 81.44 90 ASN A CA 1
ATOM 707 C C . ASN A 1 90 ? 3.200 -0.683 -18.149 1.00 81.44 90 ASN A C 1
ATOM 709 O O . ASN A 1 90 ? 3.370 -0.685 -19.365 1.00 81.44 90 ASN A O 1
ATOM 713 N N . LEU A 1 91 ? 3.767 0.236 -17.363 1.00 83.12 91 LEU A N 1
ATOM 714 C CA . LEU A 1 91 ? 4.588 1.341 -17.871 1.00 83.12 91 LEU A CA 1
ATOM 715 C C . LEU A 1 91 ? 5.908 0.898 -18.491 1.00 83.12 91 LEU A C 1
ATOM 717 O O . LEU A 1 91 ? 6.388 1.525 -19.430 1.00 83.12 91 LEU A O 1
ATOM 721 N N . ARG A 1 92 ? 6.476 -0.225 -18.039 1.00 73.81 92 ARG A N 1
ATOM 722 C CA . ARG A 1 92 ? 7.621 -0.837 -18.735 1.00 73.81 92 ARG A CA 1
ATOM 723 C C . ARG A 1 92 ? 7.283 -1.241 -20.175 1.00 73.81 92 ARG A C 1
ATOM 725 O O . ARG A 1 92 ? 8.196 -1.411 -20.976 1.00 73.81 92 ARG A O 1
ATOM 732 N N . HIS A 1 93 ? 5.997 -1.378 -20.502 1.00 68.44 93 HIS A N 1
ATOM 733 C CA . HIS A 1 93 ? 5.508 -1.752 -21.826 1.00 68.44 93 HIS A CA 1
ATOM 734 C C . HIS A 1 93 ? 4.807 -0.606 -22.579 1.00 68.44 93 HIS A C 1
ATOM 736 O O . HIS A 1 93 ? 4.630 -0.719 -23.790 1.00 68.44 93 HIS A O 1
ATOM 742 N N . GLN A 1 94 ? 4.400 0.481 -21.909 1.00 61.97 94 GLN A N 1
ATOM 743 C CA . GLN A 1 94 ? 3.572 1.552 -22.485 1.00 61.97 94 GLN A CA 1
ATOM 744 C C . GLN A 1 94 ? 4.020 2.948 -22.010 1.00 61.97 94 GLN A C 1
ATOM 746 O O . GLN A 1 94 ? 4.254 3.170 -20.828 1.00 61.97 94 GLN A O 1
ATOM 751 N N . GLY A 1 95 ? 4.114 3.912 -22.932 1.00 62.75 95 GLY A N 1
ATOM 752 C CA . GLY A 1 95 ? 4.754 5.222 -22.708 1.00 62.75 95 GLY A CA 1
ATOM 753 C C . GLY A 1 95 ? 3.939 6.307 -21.982 1.00 62.75 95 GLY A C 1
ATOM 754 O O . GLY A 1 95 ? 4.396 7.445 -21.939 1.00 62.75 95 GLY A O 1
ATOM 755 N N . ALA A 1 96 ? 2.757 6.011 -21.429 1.00 68.06 96 ALA A N 1
ATOM 756 C CA . ALA A 1 96 ? 1.905 6.998 -20.745 1.00 68.06 96 ALA A CA 1
ATOM 757 C C . ALA A 1 96 ? 1.966 6.844 -19.210 1.00 68.06 96 ALA A C 1
ATOM 759 O O . ALA A 1 96 ? 1.087 6.236 -18.595 1.00 68.06 96 ALA A O 1
ATOM 760 N N . ALA A 1 97 ? 3.026 7.387 -18.600 1.00 77.12 97 ALA A N 1
ATOM 761 C CA . ALA A 1 97 ? 3.353 7.205 -17.181 1.00 77.12 97 ALA A CA 1
ATOM 762 C C . ALA A 1 97 ? 2.375 7.873 -16.205 1.00 77.12 97 ALA A C 1
ATOM 764 O O . ALA A 1 97 ? 1.849 7.208 -15.313 1.00 77.12 97 ALA A O 1
ATOM 765 N N . ASP A 1 98 ? 2.114 9.166 -16.382 1.00 83.06 98 ASP A N 1
ATOM 766 C CA . ASP A 1 98 ? 1.506 9.978 -15.323 1.00 83.06 98 ASP A CA 1
ATOM 767 C C . ASP A 1 98 ? 0.047 9.612 -15.041 1.00 83.06 98 ASP A C 1
ATOM 769 O O . ASP A 1 98 ? -0.321 9.430 -13.882 1.00 83.06 98 ASP A O 1
ATOM 773 N N . GLU A 1 99 ? -0.770 9.424 -16.080 1.00 86.00 99 GLU A N 1
ATOM 774 C CA . GLU A 1 99 ? -2.168 9.017 -15.896 1.00 86.00 99 GLU A CA 1
ATOM 775 C C . GLU A 1 99 ? -2.267 7.611 -15.287 1.00 86.00 99 GLU A C 1
ATOM 777 O O . GLU A 1 99 ? -2.982 7.383 -14.313 1.00 86.00 99 GLU A O 1
ATOM 782 N N . THR A 1 100 ? -1.473 6.660 -15.777 1.00 88.19 100 THR A N 1
ATOM 783 C CA . THR A 1 100 ? -1.495 5.293 -15.239 1.00 88.19 100 THR A CA 1
ATOM 784 C C . THR A 1 100 ? -1.161 5.277 -13.740 1.00 88.19 100 THR A C 1
ATOM 786 O O . THR A 1 100 ? -1.783 4.540 -12.971 1.00 88.19 100 THR A O 1
ATOM 789 N N . LEU A 1 101 ? -0.211 6.113 -13.299 1.00 86.75 101 LEU A N 1
ATOM 790 C CA . LEU A 1 101 ? 0.144 6.258 -11.885 1.00 86.75 101 LEU A CA 1
ATOM 791 C C . LEU A 1 101 ? -0.941 6.984 -11.077 1.00 86.75 101 LEU A C 1
ATOM 793 O O . LEU A 1 101 ? -1.232 6.565 -9.953 1.00 86.75 101 LEU A O 1
ATOM 797 N N . MET A 1 102 ? -1.566 8.029 -11.631 1.00 88.62 102 MET A N 1
ATOM 798 C CA . MET A 1 102 ? -2.681 8.723 -10.976 1.00 88.62 102 MET A CA 1
ATOM 799 C C . MET A 1 102 ? -3.870 7.785 -10.750 1.00 88.62 102 MET A C 1
ATOM 801 O O . MET A 1 102 ? -4.359 7.666 -9.621 1.00 88.62 102 MET A O 1
ATOM 805 N N . THR A 1 103 ? -4.291 7.061 -11.787 1.00 91.12 103 THR A N 1
ATOM 806 C CA . THR A 1 103 ? -5.383 6.087 -11.691 1.00 91.12 103 THR A CA 1
ATOM 807 C C . THR A 1 103 ? -5.054 4.958 -10.717 1.00 91.12 103 THR A C 1
ATOM 809 O O . THR A 1 103 ? -5.894 4.606 -9.884 1.00 91.12 103 THR A O 1
ATOM 812 N N . ALA A 1 104 ? -3.815 4.456 -10.705 1.00 91.56 104 ALA A N 1
ATOM 813 C CA . ALA A 1 104 ? -3.383 3.470 -9.715 1.00 91.56 104 ALA A CA 1
ATOM 814 C C . ALA A 1 104 ? -3.492 3.986 -8.271 1.00 91.56 104 ALA A C 1
ATOM 816 O O . ALA A 1 104 ? -3.975 3.265 -7.396 1.00 91.56 104 ALA A O 1
ATOM 817 N N . GLY A 1 105 ? -3.097 5.237 -8.015 1.00 91.06 105 GLY A N 1
ATOM 818 C CA . GLY A 1 105 ? -3.230 5.862 -6.698 1.00 91.06 105 GLY A CA 1
ATOM 819 C C . GLY A 1 105 ? -4.688 5.967 -6.239 1.00 91.06 105 GLY A C 1
ATOM 820 O O . GLY A 1 105 ? -5.010 5.622 -5.101 1.00 91.06 105 GLY A O 1
ATOM 821 N N . MET A 1 106 ? -5.595 6.372 -7.133 1.00 92.19 106 MET A N 1
ATOM 822 C CA . MET A 1 106 ? -7.031 6.426 -6.833 1.00 92.19 106 MET A CA 1
ATOM 823 C C . MET A 1 106 ? -7.609 5.041 -6.522 1.00 92.19 106 MET A C 1
ATOM 825 O O . MET A 1 106 ? -8.318 4.882 -5.525 1.00 92.19 106 MET A O 1
ATOM 829 N N . MET A 1 107 ? -7.268 4.031 -7.329 1.00 92.81 107 MET A N 1
ATOM 830 C CA . MET A 1 107 ? -7.704 2.651 -7.099 1.00 92.81 107 MET A CA 1
ATOM 831 C C . MET A 1 107 ? -7.190 2.119 -5.763 1.00 92.81 107 MET A C 1
ATOM 833 O O . MET A 1 107 ? -7.957 1.537 -5.001 1.00 92.81 107 MET A O 1
ATOM 837 N N . PHE A 1 108 ? -5.922 2.362 -5.431 1.00 93.44 108 PHE A N 1
ATOM 838 C CA . PHE A 1 108 ? -5.365 1.947 -4.147 1.00 93.44 108 PHE A CA 1
ATOM 839 C C . PHE A 1 108 ? -6.108 2.586 -2.975 1.00 93.44 108 PHE A C 1
ATOM 841 O O . PHE A 1 108 ? -6.454 1.895 -2.022 1.00 93.44 108 PHE A O 1
ATOM 848 N N . ASN A 1 109 ? -6.423 3.880 -3.054 1.00 92.69 109 ASN A N 1
ATOM 849 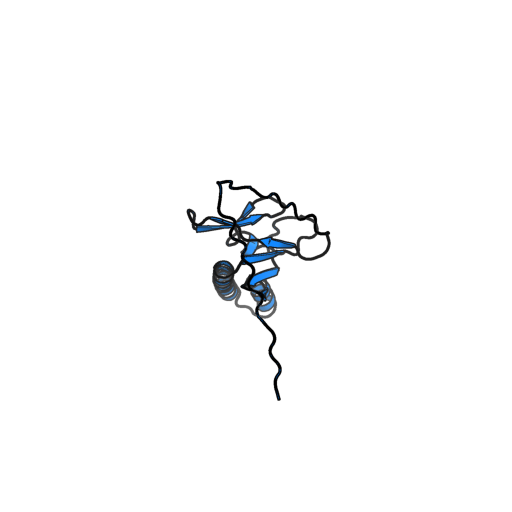C CA . ASN A 1 109 ? -7.178 4.560 -2.002 1.00 92.69 109 ASN A CA 1
ATOM 850 C C . ASN A 1 109 ? -8.570 3.942 -1.795 1.00 92.69 109 ASN A C 1
ATOM 852 O O . ASN A 1 109 ? -9.017 3.817 -0.653 1.00 92.69 109 ASN A O 1
ATOM 856 N N . ALA A 1 110 ? -9.239 3.524 -2.874 1.00 92.94 110 ALA A N 1
ATOM 857 C CA . ALA A 1 110 ? -10.508 2.803 -2.793 1.00 92.94 110 ALA A CA 1
ATOM 858 C C . ALA A 1 110 ? -10.333 1.426 -2.128 1.00 92.94 110 ALA A C 1
ATOM 860 O O . ALA A 1 110 ? -11.041 1.108 -1.176 1.00 92.94 110 ALA A O 1
ATOM 861 N N . LEU A 1 111 ? -9.320 0.655 -2.536 1.00 93.38 111 LEU A N 1
ATOM 862 C CA . LEU A 1 111 ? -9.015 -0.641 -1.924 1.00 93.38 111 LEU A CA 1
ATOM 863 C C . LEU A 1 111 ? -8.675 -0.520 -0.434 1.00 93.38 111 LEU A C 1
ATOM 865 O O . LEU A 1 111 ? -9.092 -1.355 0.360 1.00 93.38 111 LEU A O 1
ATOM 869 N N . VAL A 1 112 ? -7.952 0.523 -0.022 1.00 92.69 112 VAL A N 1
ATOM 870 C CA . VAL A 1 112 ? -7.648 0.780 1.396 1.00 92.69 112 VAL A CA 1
ATOM 871 C C . VAL A 1 112 ? -8.899 1.169 2.176 1.00 92.69 112 VAL A C 1
ATOM 873 O O . VAL A 1 112 ? -9.000 0.850 3.360 1.00 92.69 112 VAL A O 1
ATOM 876 N N . ARG A 1 113 ? -9.867 1.845 1.551 1.00 91.75 113 ARG A N 1
ATOM 877 C CA . ARG A 1 113 ? -11.142 2.171 2.199 1.00 91.75 113 ARG A CA 1
ATOM 878 C C . ARG A 1 113 ? -11.922 0.904 2.550 1.00 91.75 113 ARG A C 1
ATOM 880 O O . ARG A 1 113 ? -12.351 0.788 3.695 1.00 91.75 113 ARG A O 1
ATOM 887 N N . ASP A 1 114 ? -12.000 -0.041 1.619 1.00 91.75 114 ASP A N 1
ATOM 888 C CA . ASP A 1 114 ? -12.778 -1.280 1.772 1.00 91.75 114 ASP A CA 1
ATOM 889 C C . ASP A 1 114 ? -11.969 -2.434 2.399 1.00 91.75 114 ASP A C 1
ATOM 891 O O . ASP A 1 114 ? -12.519 -3.453 2.820 1.00 91.75 114 ASP A O 1
ATOM 895 N N . GLY A 1 115 ? -10.646 -2.283 2.463 1.00 92.31 115 GLY A N 1
ATOM 896 C CA . GLY A 1 115 ? -9.717 -3.292 2.956 1.00 92.31 115 GLY A CA 1
ATOM 897 C C . GLY A 1 115 ? -9.564 -3.337 4.474 1.00 92.31 115 GLY A C 1
ATOM 898 O O . GLY A 1 115 ? -10.035 -2.477 5.215 1.00 92.31 115 GLY A O 1
ATOM 899 N N . SER A 1 116 ? -8.859 -4.349 4.965 1.00 93.62 116 SER A N 1
ATOM 900 C CA . SER A 1 116 ? -8.599 -4.548 6.399 1.00 93.62 116 SER A CA 1
ATOM 901 C C . SER A 1 116 ? -7.120 -4.725 6.738 1.00 93.62 116 SER A C 1
ATOM 903 O O . SER A 1 116 ? -6.728 -4.523 7.888 1.00 93.62 116 SER A O 1
ATOM 905 N N . ALA A 1 117 ? -6.289 -5.069 5.755 1.00 92.88 117 ALA A N 1
ATOM 906 C CA . ALA A 1 117 ? -4.859 -5.268 5.934 1.00 92.88 117 ALA A CA 1
ATOM 907 C C . ALA A 1 117 ? -4.096 -5.074 4.618 1.00 92.88 117 ALA A C 1
ATOM 909 O O . ALA A 1 117 ? -4.686 -5.089 3.538 1.00 92.88 117 ALA A O 1
ATOM 910 N N . VAL A 1 118 ? -2.776 -4.941 4.713 1.00 91.88 118 VAL A N 1
ATOM 911 C CA . VAL A 1 118 ? -1.847 -4.970 3.576 1.00 91.88 118 VAL A CA 1
ATOM 912 C C . VAL A 1 118 ? -0.916 -6.168 3.709 1.00 91.88 118 VAL A C 1
ATOM 914 O O . VAL A 1 118 ? -0.447 -6.486 4.798 1.00 91.88 118 VAL A O 1
ATOM 917 N N . GLU A 1 119 ? -0.661 -6.838 2.599 1.00 92.19 119 GLU A N 1
ATOM 918 C CA . GLU A 1 119 ? 0.334 -7.894 2.481 1.00 92.19 119 GLU A CA 1
ATOM 919 C C . GLU A 1 119 ? 1.702 -7.265 2.203 1.00 92.19 119 GLU A C 1
ATOM 921 O O . GLU A 1 119 ? 1.873 -6.516 1.236 1.00 92.19 119 GLU A O 1
ATOM 926 N N . CYS A 1 120 ? 2.662 -7.538 3.084 1.00 90.00 120 CYS A N 1
ATOM 927 C CA . CYS A 1 120 ? 4.009 -6.993 3.044 1.00 90.00 120 CYS A CA 1
ATOM 928 C C . CYS A 1 120 ? 5.039 -8.117 2.915 1.00 90.00 120 CYS A C 1
ATOM 930 O O . CYS A 1 120 ? 5.102 -8.997 3.766 1.00 90.00 120 CYS A O 1
ATOM 932 N N . ASP A 1 121 ? 5.883 -8.042 1.897 1.00 88.81 121 ASP A N 1
ATOM 933 C CA . ASP A 1 121 ? 6.932 -9.017 1.578 1.00 88.81 121 ASP A CA 1
ATOM 934 C C . ASP A 1 121 ? 8.302 -8.647 2.189 1.00 88.81 121 ASP A C 1
ATOM 936 O O . ASP A 1 121 ? 9.358 -9.063 1.722 1.00 88.81 121 ASP A O 1
ATOM 940 N N . ASP A 1 122 ? 8.315 -7.795 3.220 1.00 82.19 122 ASP A N 1
ATOM 941 C CA . ASP A 1 122 ? 9.547 -7.425 3.926 1.00 82.19 122 ASP A CA 1
ATOM 942 C C . ASP A 1 122 ? 9.921 -8.473 4.990 1.00 82.19 122 ASP A C 1
ATOM 944 O O . ASP A 1 122 ? 9.595 -8.376 6.186 1.00 82.19 122 ASP A O 1
ATOM 948 N N . ASP A 1 123 ? 10.634 -9.498 4.533 1.00 75.81 123 ASP A N 1
ATOM 949 C CA . ASP A 1 123 ? 11.164 -10.561 5.387 1.00 75.81 123 ASP A CA 1
ATOM 950 C C . ASP A 1 123 ? 12.341 -10.079 6.245 1.00 75.81 123 ASP A C 1
ATOM 952 O O . ASP A 1 123 ? 12.467 -10.445 7.414 1.00 75.81 123 ASP A O 1
ATOM 956 N N . THR A 1 124 ? 13.168 -9.187 5.706 1.00 77.62 124 THR A N 1
ATOM 957 C CA . THR A 1 124 ? 14.391 -8.680 6.350 1.00 77.62 124 THR A CA 1
ATOM 958 C C . THR A 1 124 ? 14.170 -7.514 7.310 1.00 77.62 124 THR A C 1
ATOM 960 O O . THR A 1 124 ? 15.121 -7.060 7.939 1.00 77.62 124 THR A O 1
ATOM 963 N N . SER A 1 125 ? 12.930 -7.043 7.462 1.00 75.69 125 SER A N 1
ATOM 964 C CA . SER A 1 125 ? 12.600 -5.858 8.268 1.00 75.69 125 SER A CA 1
ATOM 965 C C . SER A 1 125 ? 13.359 -4.600 7.810 1.00 75.69 125 SER A C 1
ATOM 967 O O . SER A 1 125 ? 13.759 -3.778 8.633 1.00 75.69 125 SER A O 1
ATOM 969 N N . GLN A 1 126 ? 13.559 -4.458 6.493 1.00 79.81 126 GLN A N 1
ATOM 970 C CA . GLN A 1 126 ? 14.169 -3.283 5.860 1.00 79.81 126 GLN A CA 1
ATOM 971 C C . GLN A 1 126 ? 13.304 -2.024 6.024 1.00 79.81 126 GLN A C 1
ATOM 973 O O . GLN A 1 126 ? 13.820 -0.906 6.021 1.00 79.81 126 GLN A O 1
ATOM 978 N N . GLY A 1 127 ? 11.996 -2.186 6.232 1.00 82.69 127 GLY A N 1
ATOM 979 C CA . GLY A 1 127 ? 11.060 -1.089 6.415 1.00 82.69 127 GLY A CA 1
ATOM 980 C C . GLY A 1 127 ? 10.541 -0.536 5.090 1.00 82.69 127 GLY A C 1
ATOM 981 O O . GLY A 1 127 ? 10.152 -1.277 4.196 1.00 82.69 127 GLY A O 1
ATOM 982 N N . PHE A 1 128 ? 10.425 0.786 4.988 1.00 85.00 128 PHE A N 1
ATOM 983 C CA . PHE A 1 128 ? 9.910 1.443 3.788 1.00 85.00 128 PHE A CA 1
ATOM 984 C C . PHE A 1 128 ? 11.009 1.583 2.730 1.00 85.00 128 PHE A C 1
ATOM 986 O O . PHE A 1 128 ? 11.972 2.322 2.934 1.00 85.00 128 PHE A O 1
ATOM 993 N N . GLU A 1 129 ? 10.802 0.953 1.574 1.00 86.62 129 GLU A N 1
ATOM 994 C CA . GLU A 1 129 ? 11.600 1.168 0.366 1.00 86.62 129 GLU A CA 1
ATOM 995 C C . GLU A 1 129 ? 10.726 1.791 -0.726 1.00 86.62 129 GLU A C 1
ATOM 997 O O . GLU A 1 129 ? 9.685 1.244 -1.100 1.00 86.62 129 GLU A O 1
ATOM 1002 N N . LYS A 1 130 ? 11.149 2.943 -1.252 1.00 86.44 130 LYS A N 1
ATOM 1003 C CA . LYS A 1 130 ? 10.394 3.702 -2.255 1.00 86.44 130 LYS A CA 1
ATOM 1004 C C . LYS A 1 130 ? 10.278 2.924 -3.574 1.00 86.44 130 LYS A C 1
ATOM 1006 O O . LYS A 1 130 ? 11.272 2.456 -4.125 1.00 86.44 130 LYS A O 1
ATOM 1011 N N . LEU A 1 131 ? 9.065 2.822 -4.116 1.00 85.12 131 LEU A N 1
ATOM 1012 C CA . LEU A 1 131 ? 8.778 2.104 -5.362 1.00 85.12 131 LEU A CA 1
ATOM 1013 C C . LEU A 1 131 ? 9.411 2.774 -6.593 1.00 85.12 131 LEU A C 1
ATOM 1015 O O . LEU A 1 131 ? 10.118 2.098 -7.344 1.00 85.12 131 LEU A O 1
ATOM 1019 N N . TYR A 1 132 ? 9.216 4.086 -6.744 1.00 80.62 132 TYR A N 1
ATOM 1020 C CA . TYR A 1 132 ? 9.747 4.951 -7.805 1.00 80.62 132 TYR A CA 1
ATOM 1021 C C . TYR A 1 132 ? 10.052 6.337 -7.236 1.00 80.62 132 TYR A C 1
ATOM 1023 O O . TYR A 1 132 ? 9.346 6.758 -6.297 1.00 80.62 132 TYR A O 1
#

Foldseek 3Di:
DDDDDDDDDDDDDDDDDDDDPPPPPPPPPDDDDFKDWWWWDADPVVRFTWTQALVGTDGCLPFLLFFPFQAFFAQPNDTHGQQQVVLVVVCVVDPDNPVSNVVSSVVSVVSVVRTTTTIGGCRPSPTGDGND

Secondary structure (DSSP, 8-state):
--------------------------------SS-EEEE-EEETTTTEEEEEETTEEEETTTTGGGBTTEEEEEETTEEEEPHHHHHHHHHTT-S-HHHHHHHHHHHHHHHHHH-SEEEE--SS-----B--

Organism: Methanoregula boonei (strain DSM 21154 / JCM 14090 / 6A8) (NCBI:txid456442)

Radius of gyration: 22.43 Å; chains: 1; bounding box: 60×60×58 Å